Prot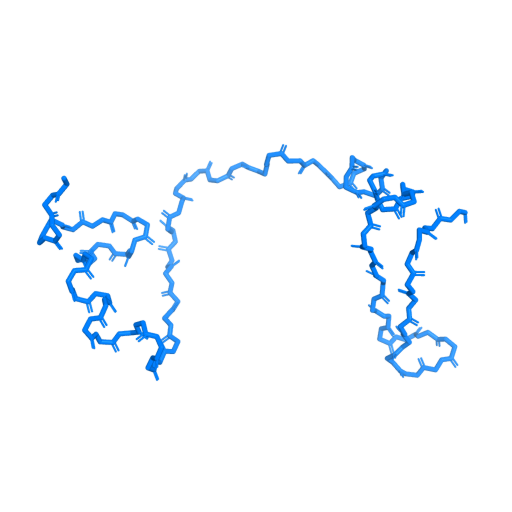ein AF-S6U920-F1 (afdb_monomer_lite)

pLDDT: mean 95.96, std 4.06, range [70.31, 98.38]

Secondary structure (DSSP, 8-state):
--TTSEEGGGTSEEHHHHHHHTTTTS----TTSSTT---SS-HHHHHHHTTSTTS--EEEEEESSSEEEEEES---

Structure (mmCIF, N/CA/C/O backbone):
data_AF-S6U920-F1
#
_entry.id   AF-S6U920-F1
#
loop_
_atom_site.group_PDB
_atom_site.id
_atom_site.type_symbol
_atom_site.label_atom_id
_atom_site.label_alt_id
_atom_site.label_comp_id
_atom_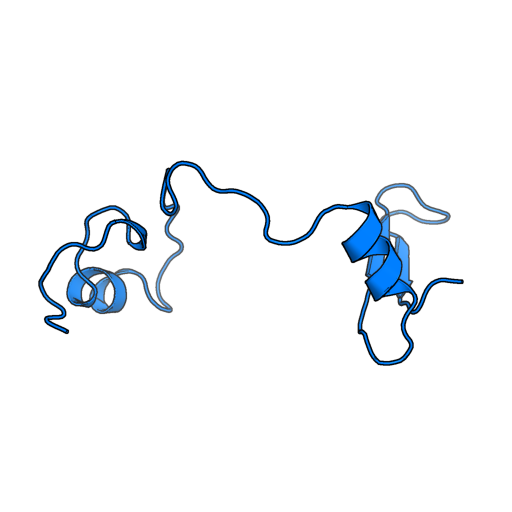site.label_asym_id
_atom_site.label_entity_id
_atom_site.label_seq_id
_atom_site.pdbx_PDB_ins_code
_atom_site.Cartn_x
_atom_site.Cartn_y
_atom_site.Cartn_z
_atom_site.occupancy
_atom_site.B_iso_or_equiv
_atom_site.auth_seq_id
_atom_site.auth_comp_id
_atom_site.auth_asym_id
_atom_site.auth_atom_id
_atom_site.pdbx_PDB_model_num
ATOM 1 N N . MET A 1 1 ? 17.833 9.932 -19.287 1.00 70.31 1 MET A N 1
ATOM 2 C CA . MET A 1 1 ? 17.123 8.636 -19.187 1.00 70.31 1 MET A CA 1
ATOM 3 C C . MET A 1 1 ? 16.363 8.419 -20.490 1.00 70.31 1 MET A C 1
ATOM 5 O O . MET A 1 1 ? 15.717 9.359 -20.935 1.00 70.31 1 MET A O 1
ATOM 9 N N . ASN A 1 2 ? 16.486 7.257 -21.136 1.00 90.38 2 ASN A N 1
ATOM 10 C CA . ASN A 1 2 ? 15.765 6.966 -22.381 1.00 90.38 2 ASN A CA 1
ATOM 11 C C . ASN A 1 2 ? 14.355 6.425 -22.042 1.00 90.38 2 ASN A C 1
ATOM 13 O O . ASN A 1 2 ? 14.276 5.369 -21.414 1.00 90.38 2 ASN A O 1
ATOM 17 N N . PRO A 1 3 ? 13.260 7.116 -22.424 1.00 92.25 3 PRO A N 1
ATOM 18 C CA . PRO A 1 3 ? 11.893 6.739 -22.047 1.00 92.25 3 PRO A CA 1
ATOM 19 C C . PRO A 1 3 ? 11.374 5.485 -22.759 1.00 92.25 3 PRO A C 1
ATOM 21 O O . PRO A 1 3 ? 10.277 5.026 -22.437 1.00 92.25 3 PRO A O 1
ATOM 24 N N . ASP A 1 4 ? 12.133 4.958 -23.721 1.00 96.38 4 ASP A N 1
ATOM 25 C CA . ASP A 1 4 ? 11.789 3.785 -24.520 1.00 96.38 4 ASP A CA 1
ATOM 26 C C . ASP A 1 4 ? 12.386 2.481 -23.967 1.00 96.38 4 ASP A C 1
ATOM 28 O O . ASP A 1 4 ? 12.009 1.397 -24.408 1.00 96.38 4 ASP A O 1
ATOM 32 N N . ILE A 1 5 ? 13.254 2.561 -22.951 1.00 96.56 5 ILE A N 1
ATOM 33 C CA . ILE A 1 5 ? 13.802 1.382 -22.272 1.00 96.56 5 ILE A CA 1
ATOM 34 C C . ILE A 1 5 ? 12.766 0.831 -21.272 1.00 96.56 5 ILE A C 1
ATOM 36 O O . ILE A 1 5 ? 12.214 1.609 -20.488 1.00 96.56 5 ILE A O 1
ATOM 40 N N . PRO A 1 6 ? 12.500 -0.488 -21.272 1.00 96.25 6 PRO A N 1
ATOM 41 C CA . PRO A 1 6 ? 11.738 -1.173 -20.230 1.00 96.25 6 PRO A CA 1
ATOM 42 C C . PRO A 1 6 ? 12.235 -0.888 -18.811 1.00 96.25 6 PRO A C 1
ATOM 44 O O . PRO A 1 6 ? 13.430 -0.983 -18.537 1.00 96.25 6 PRO A O 1
ATOM 47 N N . LEU A 1 7 ? 11.315 -0.595 -17.892 1.00 95.88 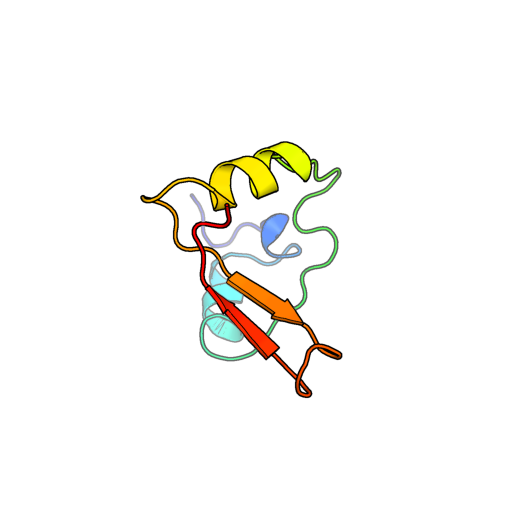7 LEU A N 1
ATOM 48 C CA . LEU A 1 7 ? 11.629 -0.352 -16.483 1.00 95.88 7 LEU A CA 1
ATOM 49 C C . LEU A 1 7 ? 10.972 -1.423 -15.608 1.00 95.88 7 LEU A C 1
ATOM 51 O O . LEU A 1 7 ? 9.766 -1.655 -15.703 1.00 95.88 7 LEU A O 1
ATOM 55 N N . GLN A 1 8 ? 11.752 -2.057 -14.726 1.00 94.12 8 GLN A N 1
ATOM 56 C CA . GLN A 1 8 ? 11.266 -3.118 -13.832 1.00 94.12 8 GLN A CA 1
ATOM 57 C C . GLN A 1 8 ? 10.090 -2.647 -12.965 1.00 94.12 8 GLN A C 1
ATOM 59 O O . GLN A 1 8 ? 9.066 -3.321 -12.895 1.00 94.12 8 GLN A O 1
ATOM 64 N N . PHE A 1 9 ? 10.188 -1.450 -12.381 1.00 94.88 9 PHE A N 1
ATOM 65 C CA . PHE A 1 9 ? 9.129 -0.881 -11.541 1.00 94.88 9 PHE A CA 1
ATOM 66 C C . PHE A 1 9 ? 7.868 -0.481 -12.323 1.00 94.88 9 PHE A C 1
ATOM 68 O O . PHE A 1 9 ? 6.829 -0.233 -11.719 1.00 94.88 9 PHE A O 1
ATOM 75 N N . LEU A 1 10 ? 7.941 -0.449 -13.660 1.00 96.44 10 LEU A N 1
ATOM 76 C CA . LEU A 1 10 ? 6.781 -0.314 -14.543 1.00 96.44 10 LEU A CA 1
ATOM 77 C C . LEU A 1 10 ? 6.252 -1.676 -15.037 1.00 96.44 10 LEU A C 1
ATOM 79 O O . LEU A 1 10 ? 5.322 -1.721 -15.835 1.00 96.44 10 LEU A O 1
ATOM 83 N N . GLY A 1 11 ? 6.814 -2.797 -14.576 1.00 94.69 11 GLY A N 1
ATOM 84 C CA . GLY A 1 11 ? 6.428 -4.142 -15.012 1.00 94.69 11 GLY A CA 1
ATOM 85 C C . GLY A 1 11 ? 7.028 -4.542 -16.356 1.00 94.69 11 GLY A C 1
ATOM 86 O O . GLY A 1 11 ? 6.413 -5.303 -17.098 1.00 94.69 11 GLY A O 1
ATOM 87 N N . GLY A 1 12 ? 8.196 -3.993 -16.704 1.00 95.75 12 GLY A N 1
ATOM 88 C CA . GLY A 1 12 ? 8.883 -4.290 -17.962 1.00 95.75 12 GLY A CA 1
ATOM 89 C C . GLY A 1 12 ? 8.346 -3.522 -19.174 1.00 95.75 12 GLY A C 1
ATOM 90 O O . GLY A 1 12 ? 8.773 -3.782 -20.296 1.00 95.75 12 GLY A O 1
ATOM 91 N N . ILE A 1 13 ? 7.446 -2.554 -18.980 1.00 97.12 13 ILE A N 1
ATOM 92 C CA . ILE A 1 13 ? 7.093 -1.584 -20.026 1.00 97.12 13 ILE A CA 1
ATOM 93 C C . ILE A 1 13 ? 7.985 -0.348 -19.926 1.00 97.12 13 ILE A C 1
ATOM 95 O O . ILE A 1 13 ? 8.570 -0.049 -18.883 1.00 97.12 13 ILE A O 1
ATOM 99 N N . SER A 1 14 ? 8.088 0.385 -21.028 1.00 97.75 14 SER A N 1
ATOM 100 C CA . SER A 1 14 ? 8.803 1.654 -21.044 1.00 97.75 14 SER A CA 1
ATOM 101 C C . SER A 1 14 ? 7.964 2.778 -20.433 1.00 97.75 14 SER A C 1
ATOM 103 O O . SER A 1 14 ? 6.729 2.710 -20.388 1.00 97.75 14 SER A O 1
ATOM 105 N N . ALA A 1 15 ? 8.624 3.858 -20.011 1.00 97.56 15 ALA A N 1
ATOM 106 C CA . ALA A 1 15 ? 7.935 5.051 -19.523 1.00 97.56 15 ALA A CA 1
ATOM 107 C C . ALA A 1 15 ? 6.971 5.619 -20.581 1.00 97.56 15 ALA A C 1
ATOM 109 O O . ALA A 1 15 ? 5.866 6.049 -20.245 1.00 97.56 15 ALA A O 1
ATOM 110 N N . ARG A 1 16 ? 7.338 5.554 -21.871 1.00 98.06 16 ARG A N 1
ATOM 111 C CA . ARG A 1 16 ? 6.458 5.969 -22.974 1.00 98.06 16 ARG A CA 1
ATOM 112 C C . ARG A 1 16 ? 5.155 5.171 -23.002 1.00 98.06 16 ARG A C 1
ATOM 114 O O . ARG A 1 16 ? 4.088 5.769 -23.129 1.00 98.06 16 ARG A O 1
ATOM 121 N N . VAL A 1 17 ? 5.229 3.844 -22.887 1.00 98.00 17 VAL A N 1
ATOM 122 C CA . VAL A 1 17 ? 4.037 2.978 -22.890 1.00 98.00 17 VAL A CA 1
ATOM 123 C C . VAL A 1 17 ? 3.169 3.259 -21.663 1.00 98.00 17 VAL A C 1
ATOM 125 O O . VAL A 1 17 ? 1.960 3.436 -21.802 1.00 98.00 17 VAL A O 1
ATOM 128 N N . PHE A 1 18 ? 3.778 3.387 -20.480 1.00 98.06 18 PHE A N 1
ATOM 129 C CA . PHE A 1 18 ? 3.056 3.709 -19.247 1.00 98.06 18 PHE A CA 1
ATOM 130 C C . PHE A 1 18 ? 2.277 5.031 -19.347 1.00 98.06 18 PHE A C 1
ATOM 132 O O . PHE A 1 18 ? 1.076 5.071 -19.072 1.00 98.06 18 PHE A O 1
ATOM 139 N N . LEU A 1 19 ? 2.935 6.103 -19.797 1.00 97.81 19 LEU A N 1
ATOM 140 C CA . LEU A 1 19 ? 2.321 7.428 -19.929 1.00 97.81 19 LEU A CA 1
ATOM 141 C C . LEU A 1 19 ? 1.225 7.464 -21.005 1.00 97.81 19 LEU A C 1
ATOM 143 O O . LEU A 1 19 ? 0.180 8.095 -20.821 1.00 97.81 19 LEU A O 1
ATOM 147 N N . ARG A 1 20 ? 1.437 6.768 -22.128 1.00 98.06 20 ARG A N 1
ATOM 148 C CA . ARG A 1 20 ? 0.459 6.691 -23.219 1.00 98.06 20 ARG A CA 1
ATOM 149 C C . ARG A 1 20 ? -0.793 5.928 -22.796 1.00 98.06 20 ARG A C 1
ATOM 151 O O . ARG A 1 20 ? -1.886 6.448 -23.001 1.00 98.06 20 ARG A O 1
ATOM 158 N N . ASP A 1 21 ? -0.649 4.767 -22.163 1.00 98.19 21 ASP A N 1
ATOM 159 C CA . ASP A 1 21 ? -1.762 3.821 -22.013 1.00 98.19 21 ASP A CA 1
ATOM 160 C C . ASP A 1 21 ? -2.395 3.794 -20.616 1.00 98.19 21 ASP A C 1
ATOM 162 O O . ASP A 1 21 ? -3.566 3.432 -20.505 1.00 98.19 21 ASP A O 1
ATOM 166 N N . TYR A 1 22 ? -1.665 4.170 -19.558 1.00 98.38 22 TYR A N 1
ATOM 167 C CA . TYR A 1 22 ? -2.095 3.943 -18.168 1.00 98.38 22 TYR A CA 1
ATOM 168 C C . TYR A 1 22 ? -2.190 5.218 -17.336 1.00 98.38 22 TYR A C 1
ATOM 170 O O . TYR A 1 22 ? -3.200 5.426 -16.661 1.00 98.38 22 TYR A O 1
ATOM 178 N N . TRP A 1 23 ? -1.177 6.086 -17.399 1.00 98.06 23 TRP A N 1
ATOM 179 C CA . TRP A 1 23 ? -1.132 7.296 -16.579 1.00 98.06 23 TRP A CA 1
ATOM 180 C C . TRP A 1 23 ? -2.378 8.167 -16.779 1.00 98.06 23 TRP A C 1
ATOM 182 O O . TRP A 1 23 ? -2.667 8.585 -17.903 1.00 98.06 23 TRP A O 1
ATOM 192 N N . GLN A 1 24 ? -3.108 8.409 -15.682 1.00 98.12 24 GLN A N 1
ATOM 193 C CA . GLN A 1 24 ? -4.397 9.119 -15.639 1.00 98.12 24 GLN A CA 1
ATOM 194 C C . GLN A 1 24 ? -5.476 8.573 -16.597 1.00 98.12 24 GLN A C 1
ATOM 196 O O . GLN A 1 24 ? -6.366 9.308 -17.015 1.00 98.12 24 GLN A O 1
ATOM 201 N N . LYS A 1 25 ? -5.412 7.286 -16.963 1.00 98.38 25 LYS A N 1
ATOM 202 C CA . LYS A 1 25 ? -6.380 6.652 -17.875 1.00 98.38 25 LYS A CA 1
ATOM 203 C C . LYS A 1 25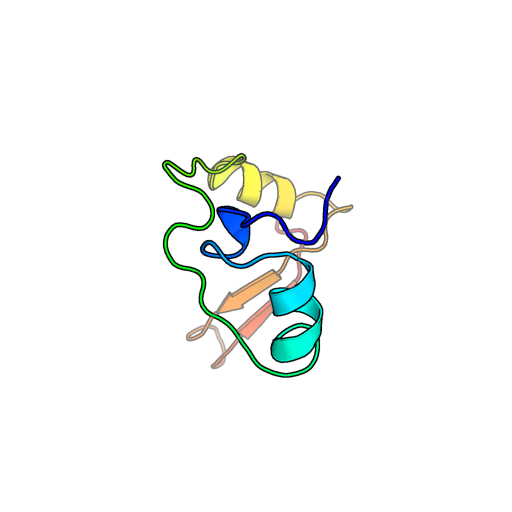 ? -7.040 5.425 -17.269 1.00 98.38 25 LYS A C 1
ATOM 205 O O . LYS A 1 25 ? -8.262 5.328 -17.261 1.00 98.38 25 LYS A O 1
ATOM 210 N N . LYS A 1 26 ? -6.239 4.476 -16.782 1.00 98.00 26 LYS A N 1
ATOM 211 C CA . LYS A 1 26 ? -6.736 3.213 -16.225 1.00 98.00 26 LYS A CA 1
ATOM 212 C C . LYS A 1 26 ? -5.764 2.642 -15.190 1.00 98.00 26 LYS A C 1
ATOM 214 O O . LYS A 1 26 ? -4.559 2.865 -15.316 1.00 98.00 26 LYS A O 1
ATOM 219 N N . PRO A 1 27 ? -6.264 1.903 -14.185 1.00 98.00 27 PRO A N 1
ATOM 220 C CA . PRO A 1 27 ? -5.408 1.260 -13.198 1.00 98.00 27 PRO A CA 1
ATOM 221 C C . PRO A 1 27 ? -4.513 0.194 -13.842 1.00 98.00 27 PRO A C 1
ATOM 223 O O . PRO A 1 27 ? -4.868 -0.421 -14.850 1.00 98.00 27 PRO A O 1
ATOM 226 N N . LEU A 1 28 ? -3.358 -0.041 -13.222 1.00 97.25 28 LEU A N 1
ATOM 227 C CA . LEU A 1 28 ? -2.404 -1.078 -13.601 1.00 97.25 28 LEU A CA 1
ATOM 228 C C . LEU A 1 28 ? -1.837 -1.719 -12.334 1.00 97.25 28 LEU A C 1
ATOM 230 O O . LEU A 1 28 ? -1.253 -1.029 -11.503 1.00 97.25 28 LEU A O 1
ATOM 234 N N . LEU A 1 29 ? -1.989 -3.037 -12.198 1.00 97.56 29 LEU A N 1
ATOM 235 C CA . LEU A 1 29 ? -1.315 -3.808 -11.156 1.00 97.56 29 LEU A CA 1
ATOM 236 C C . LEU A 1 29 ? 0.049 -4.274 -11.671 1.00 97.56 29 LEU A C 1
ATOM 238 O O . LEU A 1 29 ? 0.114 -5.087 -12.592 1.00 97.56 29 LEU A O 1
ATOM 242 N N . ILE A 1 30 ? 1.123 -3.809 -11.035 1.00 97.38 30 ILE A N 1
ATOM 243 C CA . ILE A 1 30 ? 2.496 -4.199 -11.364 1.00 97.38 30 ILE A CA 1
ATOM 244 C C . ILE A 1 30 ? 2.985 -5.190 -10.311 1.00 97.38 30 ILE A C 1
ATOM 246 O O . ILE A 1 30 ? 3.314 -4.823 -9.185 1.00 97.38 30 ILE A O 1
ATOM 250 N N . ARG A 1 31 ? 2.999 -6.475 -10.666 1.00 95.69 31 ARG A N 1
ATOM 251 C CA . ARG A 1 31 ? 3.498 -7.534 -9.779 1.00 95.69 31 ARG A CA 1
ATOM 252 C C . ARG A 1 31 ? 5.023 -7.466 -9.722 1.00 95.69 31 ARG A C 1
ATOM 254 O O . ARG A 1 31 ? 5.649 -7.335 -10.767 1.00 95.69 31 ARG A O 1
ATOM 261 N N . GLN A 1 32 ? 5.602 -7.583 -8.524 1.00 95.00 32 GLN A N 1
ATOM 262 C CA . GLN A 1 32 ? 7.062 -7.550 -8.321 1.00 95.00 32 GLN A CA 1
ATOM 263 C C . GLN A 1 32 ? 7.730 -6.283 -8.903 1.00 95.00 32 GLN A C 1
ATOM 265 O O . GLN A 1 32 ? 8.818 -6.341 -9.476 1.00 95.00 32 GLN A O 1
ATOM 270 N N . ALA A 1 33 ? 7.069 -5.123 -8.761 1.00 96.31 33 ALA A N 1
ATOM 271 C CA . ALA A 1 33 ? 7.624 -3.829 -9.172 1.00 96.31 33 ALA A CA 1
ATOM 272 C C . ALA A 1 33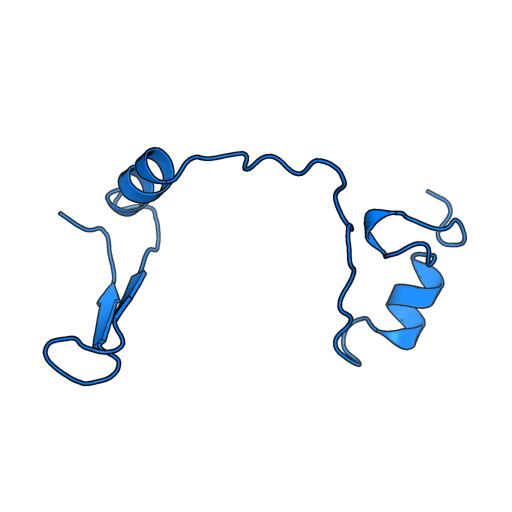 ? 8.947 -3.515 -8.450 1.00 96.31 33 ALA A C 1
ATOM 274 O O . ALA A 1 33 ? 9.864 -2.950 -9.042 1.00 96.31 33 ALA A O 1
ATOM 275 N N . LEU A 1 34 ? 9.032 -3.921 -7.181 1.00 95.94 34 LEU A N 1
ATOM 276 C CA . LEU A 1 34 ? 10.205 -3.827 -6.320 1.00 95.94 34 LEU A CA 1
ATOM 277 C C . LEU A 1 34 ? 10.535 -5.248 -5.826 1.00 95.94 34 LEU A C 1
ATOM 279 O O . LEU A 1 34 ? 9.927 -5.696 -4.851 1.00 95.94 34 LEU A O 1
ATOM 283 N N . PRO A 1 35 ? 11.402 -5.997 -6.531 1.00 95.06 35 PRO A N 1
ATOM 284 C CA . PRO A 1 35 ? 11.877 -7.295 -6.059 1.00 95.06 35 PRO A CA 1
ATOM 285 C C . PRO A 1 35 ? 12.542 -7.163 -4.687 1.00 95.06 35 PRO A C 1
ATOM 287 O O . PRO A 1 35 ? 13.197 -6.155 -4.426 1.00 95.06 35 PRO A O 1
ATOM 290 N N . ASP A 1 36 ? 12.354 -8.165 -3.826 1.00 95.62 36 ASP A N 1
ATOM 291 C CA . ASP A 1 36 ? 12.946 -8.221 -2.480 1.00 95.62 36 ASP A CA 1
ATOM 292 C C . ASP A 1 36 ? 12.667 -6.969 -1.623 1.00 95.62 36 ASP A C 1
ATOM 294 O O . ASP A 1 36 ? 13.515 -6.523 -0.849 1.00 95.62 36 ASP A O 1
ATOM 298 N N . PHE A 1 37 ? 11.471 -6.384 -1.774 1.00 96.19 37 PHE A N 1
ATOM 299 C CA . PHE A 1 37 ? 11.062 -5.186 -1.041 1.00 96.19 37 PHE A CA 1
ATOM 300 C C . PHE A 1 37 ? 11.196 -5.367 0.476 1.00 96.19 37 PHE A C 1
ATOM 302 O O . PHE A 1 37 ? 10.623 -6.286 1.063 1.00 96.19 37 PHE A O 1
ATOM 309 N N . GLN A 1 38 ? 11.894 -4.422 1.103 1.00 96.69 38 GLN A N 1
ATOM 310 C CA . GLN A 1 38 ? 11.971 -4.257 2.549 1.00 96.69 38 GLN A CA 1
ATOM 311 C C . GLN A 1 38 ? 11.345 -2.910 2.909 1.00 96.69 38 GLN A C 1
ATOM 313 O O . GLN A 1 38 ? 11.625 -1.902 2.255 1.00 96.69 38 GLN A O 1
ATOM 318 N N . SER A 1 39 ? 10.480 -2.897 3.925 1.00 96.38 39 SER A N 1
ATOM 319 C CA . SER A 1 39 ? 9.880 -1.650 4.406 1.00 96.38 39 SER A CA 1
ATOM 320 C C . SER A 1 39 ? 10.973 -0.737 4.974 1.00 96.38 39 SER A C 1
ATOM 322 O O . SER A 1 39 ? 11.809 -1.228 5.731 1.00 96.38 39 SER A O 1
ATOM 324 N N . PRO A 1 40 ? 10.985 0.568 4.645 1.00 96.75 40 PRO A N 1
ATOM 325 C CA . PRO A 1 40 ? 11.957 1.512 5.199 1.00 96.75 40 PRO A CA 1
ATOM 326 C C . PRO A 1 40 ? 11.652 1.924 6.649 1.00 96.75 40 PRO A C 1
ATOM 328 O O . PRO A 1 40 ? 12.450 2.641 7.239 1.00 96.75 40 PRO A O 1
ATOM 331 N N . ILE A 1 41 ? 10.493 1.528 7.177 1.00 97.50 41 ILE A N 1
ATOM 332 C CA . ILE A 1 41 ? 10.014 1.831 8.527 1.00 97.50 41 ILE A CA 1
ATOM 333 C C . ILE A 1 41 ? 9.252 0.619 9.064 1.00 97.50 41 ILE A C 1
ATOM 335 O O . ILE A 1 41 ? 8.528 -0.040 8.299 1.00 97.50 41 ILE A O 1
ATOM 339 N N . ASP A 1 42 ? 9.425 0.302 10.342 1.00 97.56 42 ASP A N 1
ATOM 340 C CA . ASP A 1 42 ? 8.649 -0.751 10.992 1.00 97.56 42 ASP A CA 1
ATOM 341 C C . ASP A 1 42 ? 7.305 -0.240 11.554 1.00 97.56 42 ASP A C 1
ATOM 343 O O . ASP A 1 42 ? 6.936 0.931 11.424 1.00 97.56 42 ASP A O 1
ATOM 347 N N . ALA A 1 43 ? 6.501 -1.157 12.095 1.00 97.06 43 ALA A N 1
ATOM 348 C CA . ALA A 1 43 ? 5.161 -0.833 12.576 1.00 97.06 43 ALA A CA 1
ATOM 349 C C . ALA A 1 43 ? 5.170 0.004 13.866 1.00 97.06 43 ALA A C 1
ATOM 351 O O . ALA A 1 43 ? 4.295 0.857 14.027 1.00 97.06 43 ALA A O 1
ATOM 352 N N . ASP A 1 44 ? 6.138 -0.226 14.756 1.00 97.50 44 ASP A N 1
ATOM 353 C CA . ASP A 1 44 ? 6.244 0.472 16.039 1.00 97.50 44 ASP A CA 1
ATOM 354 C C . ASP A 1 44 ? 6.768 1.896 15.817 1.00 97.50 44 ASP A C 1
ATOM 356 O O . ASP A 1 44 ? 6.236 2.849 16.385 1.00 97.50 44 ASP A O 1
ATOM 360 N N . GLU A 1 45 ? 7.734 2.064 14.911 1.00 97.06 45 GLU A N 1
ATOM 361 C CA . GLU A 1 45 ? 8.215 3.368 14.453 1.00 97.06 45 GLU A CA 1
ATOM 362 C C . GLU A 1 45 ? 7.089 4.186 13.804 1.00 97.06 45 GLU A C 1
ATOM 364 O O . GLU A 1 45 ? 6.888 5.351 14.149 1.00 97.06 45 GLU A O 1
ATOM 369 N N . LEU A 1 46 ? 6.299 3.581 12.906 1.00 97.25 46 LEU A N 1
ATOM 370 C CA . LEU A 1 46 ? 5.160 4.257 12.275 1.00 97.25 46 LEU A CA 1
ATOM 371 C C . LEU A 1 46 ? 4.079 4.648 13.296 1.00 97.25 46 LEU A C 1
ATOM 373 O O . LEU A 1 46 ? 3.478 5.717 13.175 1.00 97.25 46 LEU A O 1
ATOM 377 N N . ALA A 1 47 ? 3.825 3.797 14.294 1.00 96.25 47 ALA A N 1
ATOM 378 C CA . ALA A 1 47 ? 2.910 4.113 15.385 1.00 96.25 47 ALA A CA 1
ATOM 379 C C . ALA A 1 47 ? 3.442 5.268 16.245 1.00 96.25 47 ALA A C 1
ATOM 381 O O . ALA A 1 47 ? 2.660 6.142 16.607 1.00 96.25 47 ALA A O 1
ATOM 382 N N . GLY A 1 48 ? 4.753 5.307 16.506 1.00 96.62 48 GLY A N 1
ATOM 383 C CA . GLY A 1 48 ? 5.425 6.413 17.185 1.00 96.62 48 GLY A CA 1
ATOM 384 C C . GLY A 1 48 ? 5.249 7.744 16.453 1.00 96.62 48 GLY A C 1
ATOM 385 O O . GLY A 1 48 ? 4.809 8.715 17.064 1.00 96.62 48 GLY A O 1
ATOM 386 N N . LEU A 1 49 ? 5.474 7.768 15.133 1.00 97.00 49 LEU A N 1
ATOM 387 C CA . LEU A 1 49 ? 5.237 8.960 14.304 1.00 97.00 49 LEU A CA 1
ATOM 388 C C . LEU A 1 49 ? 3.781 9.437 14.367 1.00 97.00 49 LEU A C 1
ATOM 390 O O . LEU A 1 49 ? 3.511 10.630 14.299 1.00 97.00 49 LEU A O 1
ATOM 394 N N . ALA A 1 50 ? 2.819 8.523 14.511 1.00 97.50 50 ALA A N 1
ATOM 395 C CA . ALA A 1 50 ? 1.406 8.879 14.599 1.00 97.50 50 ALA A CA 1
ATOM 396 C C . ALA A 1 50 ? 1.024 9.605 15.908 1.00 97.50 50 ALA A C 1
ATOM 398 O O . ALA A 1 50 ? -0.115 10.078 16.004 1.00 97.50 50 ALA A O 1
ATOM 399 N N . LEU A 1 51 ? 1.935 9.677 16.888 1.00 96.56 51 LEU A N 1
ATOM 400 C CA . LEU A 1 51 ? 1.790 10.432 18.139 1.00 96.56 51 LEU A CA 1
ATOM 401 C C . LEU A 1 51 ? 2.339 11.869 18.032 1.00 96.56 51 LEU A C 1
ATOM 403 O O . LEU A 1 51 ? 2.082 12.680 18.918 1.00 96.56 51 LEU A O 1
ATOM 407 N N . GLU A 1 52 ? 3.099 12.191 16.982 1.00 97.25 52 GLU A N 1
ATOM 408 C CA . GLU A 1 52 ? 3.711 13.513 16.793 1.00 97.25 52 GLU A CA 1
ATOM 409 C C . GLU A 1 52 ? 2.678 14.539 16.297 1.00 97.25 52 GLU A C 1
ATOM 411 O O . GLU A 1 52 ? 1.896 14.257 15.386 1.00 97.25 52 GLU A O 1
ATOM 416 N N . GLU A 1 53 ? 2.667 15.744 16.880 1.00 95.44 53 GLU A N 1
ATOM 417 C CA . GLU A 1 53 ? 1.670 16.785 16.569 1.00 95.44 53 GLU A CA 1
ATOM 418 C C . GLU A 1 53 ? 1.751 17.268 15.115 1.00 95.44 53 GLU A C 1
ATOM 420 O O . GLU A 1 53 ? 0.747 17.663 14.519 1.00 95.44 53 GLU A O 1
ATOM 425 N N . GLU A 1 54 ? 2.945 17.221 14.530 1.00 96.56 54 GLU A N 1
ATOM 426 C CA . GLU A 1 54 ? 3.231 17.657 13.170 1.00 96.56 54 GLU A CA 1
ATOM 427 C C . GLU A 1 54 ? 2.825 16.626 12.104 1.00 96.56 54 GLU A C 1
ATOM 429 O O . GLU A 1 54 ? 2.880 16.925 10.906 1.00 96.56 54 GLU A O 1
ATOM 434 N N . ILE A 1 55 ? 2.417 15.419 12.512 1.00 96.50 55 ILE A N 1
ATOM 435 C CA . ILE A 1 55 ? 2.138 14.302 11.611 1.00 96.50 55 ILE A CA 1
ATOM 436 C C . ILE A 1 55 ? 0.633 14.031 11.530 1.00 96.50 55 ILE A C 1
ATOM 438 O O . ILE A 1 55 ? -0.023 13.606 12.480 1.00 96.50 55 ILE A O 1
ATOM 442 N N . GLU A 1 56 ? 0.068 14.203 10.332 1.00 97.00 56 GLU A N 1
ATOM 443 C CA . GLU A 1 56 ? -1.322 13.830 10.073 1.00 97.00 56 GLU A CA 1
ATOM 444 C C . GLU A 1 56 ? -1.488 12.304 10.060 1.00 97.00 56 GLU A C 1
ATOM 446 O O . GLU A 1 56 ? -1.065 11.612 9.129 1.00 97.00 56 GLU A O 1
ATOM 451 N N . SER A 1 57 ? -2.179 11.770 11.066 1.00 97.38 57 SER A N 1
ATOM 452 C CA . SER A 1 57 ? -2.453 10.338 11.196 1.00 97.38 57 SER A CA 1
ATOM 453 C C . SER A 1 57 ? -3.947 10.052 11.399 1.00 97.38 57 SER A C 1
ATOM 455 O O . SER A 1 57 ? -4.748 10.915 11.780 1.00 97.38 57 SER A O 1
ATOM 457 N N . ARG A 1 58 ? -4.374 8.823 11.081 1.00 97.38 58 ARG A N 1
ATOM 458 C CA . ARG A 1 58 ? -5.761 8.380 11.287 1.00 97.38 58 ARG A CA 1
ATOM 459 C C . ARG A 1 58 ? -5.867 6.875 11.500 1.00 97.38 58 ARG A C 1
ATOM 461 O O . ARG A 1 58 ? -5.148 6.108 10.868 1.00 97.38 58 ARG A O 1
ATOM 468 N N . LEU A 1 59 ? -6.855 6.472 12.291 1.00 97.25 59 LEU A N 1
ATOM 469 C CA . LEU A 1 59 ? -7.322 5.094 12.408 1.00 97.25 59 LEU A CA 1
ATOM 470 C C . LEU A 1 59 ? -8.711 4.983 11.781 1.00 97.25 59 LEU A C 1
ATOM 472 O O . LEU A 1 59 ? -9.604 5.774 12.089 1.00 97.25 59 LEU A O 1
ATOM 476 N N . VAL A 1 60 ? -8.880 3.997 10.901 1.00 97.12 60 VAL A N 1
ATOM 477 C CA . VAL A 1 60 ? -10.169 3.617 10.312 1.00 97.12 60 VAL A CA 1
ATOM 478 C C . VAL A 1 60 ? -10.545 2.263 10.896 1.00 97.12 60 VAL A C 1
ATOM 480 O O . VAL A 1 60 ? -9.866 1.272 10.640 1.00 97.12 60 VAL A O 1
ATOM 483 N N . ILE A 1 61 ? -11.598 2.234 11.705 1.00 98.06 61 ILE A N 1
ATOM 484 C CA . ILE A 1 61 ? -11.986 1.074 12.506 1.00 98.06 61 ILE A CA 1
ATOM 485 C C . ILE A 1 61 ? -13.344 0.588 12.004 1.00 98.06 61 ILE A C 1
ATOM 487 O O . ILE A 1 61 ? -14.353 1.268 12.170 1.00 98.06 61 ILE A O 1
ATOM 491 N N . GLU A 1 62 ? -13.382 -0.590 11.380 1.00 97.94 62 GLU A N 1
ATOM 492 C CA . GLU A 1 62 ? -14.623 -1.156 10.830 1.00 97.94 62 GLU A CA 1
ATOM 493 C C . GLU A 1 62 ? -15.682 -1.380 11.924 1.00 97.94 62 GLU A C 1
ATOM 495 O O . GLU A 1 62 ? -16.837 -0.997 11.748 1.00 97.94 62 GLU A O 1
ATOM 500 N N . ASN A 1 63 ? -15.269 -1.923 13.074 1.00 97.00 63 ASN A N 1
ATOM 501 C CA . ASN A 1 63 ? -16.140 -2.309 14.188 1.00 97.00 63 ASN A CA 1
ATOM 502 C C . ASN A 1 63 ? -15.810 -1.512 15.466 1.00 97.00 63 ASN A C 1
ATOM 504 O O . ASN A 1 63 ? -15.382 -2.086 16.466 1.00 97.00 63 ASN A O 1
ATOM 508 N N . GLY A 1 64 ? -15.934 -0.183 15.402 1.00 94.56 64 GLY A N 1
ATOM 509 C CA . GLY A 1 64 ? -15.745 0.715 16.549 1.00 94.56 64 GLY A CA 1
ATOM 510 C C . GLY A 1 64 ? -17.014 0.901 17.389 1.00 94.56 64 GLY A C 1
ATOM 511 O O . GLY A 1 64 ? -17.920 0.070 17.366 1.00 94.56 64 GLY A O 1
ATOM 512 N N . GLU A 1 65 ? -17.125 2.038 18.082 1.00 95.50 65 GLU A N 1
ATOM 513 C CA . GLU A 1 65 ? -18.367 2.447 18.769 1.00 95.50 65 GLU A CA 1
ATOM 514 C C . GLU A 1 65 ? -19.542 2.581 17.788 1.00 95.50 65 GLU A C 1
ATOM 516 O O . GLU A 1 65 ? -20.709 2.400 18.137 1.00 95.50 65 GLU A O 1
ATOM 521 N N . ARG A 1 66 ? -19.212 2.882 16.530 1.00 95.38 66 ARG A N 1
ATOM 522 C CA . ARG A 1 66 ? -20.107 2.858 15.376 1.00 95.38 66 ARG A CA 1
ATOM 523 C C . ARG A 1 66 ? -19.403 2.189 14.189 1.00 95.38 66 ARG A C 1
ATOM 525 O O . ARG A 1 66 ? -18.175 2.264 14.114 1.00 95.38 66 ARG A O 1
ATOM 532 N N . PRO A 1 67 ? -20.147 1.578 13.246 1.00 97.12 67 PRO A N 1
ATOM 533 C CA . PRO A 1 67 ? -19.557 1.031 12.031 1.00 97.12 67 PRO A CA 1
ATOM 534 C C . PRO A 1 67 ? -18.732 2.086 11.292 1.00 97.12 67 PRO A C 1
ATOM 536 O O . PRO A 1 67 ? -19.212 3.205 11.093 1.00 97.12 67 PRO A O 1
ATOM 539 N N . TRP A 1 68 ? -17.520 1.719 10.875 1.00 96.62 68 TRP A N 1
ATOM 540 C CA . TRP A 1 68 ? -16.574 2.610 10.191 1.00 96.62 68 TRP A CA 1
ATOM 541 C C . TRP A 1 68 ? -16.267 3.889 10.984 1.00 96.62 68 TRP A C 1
ATOM 543 O O . TRP A 1 68 ? -16.449 5.016 10.516 1.00 96.62 68 TRP A O 1
ATOM 553 N N . GLU A 1 69 ? -15.785 3.714 12.209 1.00 97.75 69 GLU A N 1
ATOM 554 C CA . GLU A 1 69 ? -15.322 4.806 13.051 1.00 97.75 69 GLU A CA 1
ATOM 555 C C . GLU A 1 69 ? -13.983 5.362 12.539 1.00 97.75 69 GLU A C 1
ATOM 557 O O . GLU A 1 69 ? -13.045 4.622 12.244 1.00 97.75 69 GLU A O 1
ATOM 562 N N . LEU A 1 70 ? -13.890 6.691 12.455 1.00 97.12 70 LEU A N 1
ATOM 563 C CA . LEU A 1 70 ? -12.667 7.406 12.106 1.00 97.12 70 LEU A CA 1
ATOM 564 C C . LEU A 1 70 ? -12.141 8.153 13.333 1.00 97.12 70 LEU A C 1
ATOM 566 O O . LEU A 1 70 ? -12.829 9.038 13.846 1.00 97.12 70 LEU A O 1
ATOM 570 N N . ARG A 1 71 ? -10.899 7.867 13.727 1.00 96.50 71 ARG A N 1
ATOM 571 C CA . ARG A 1 71 ? -10.140 8.654 14.710 1.00 96.50 71 ARG A CA 1
ATOM 572 C C . ARG A 1 71 ? -8.994 9.358 14.000 1.00 96.50 71 ARG A C 1
ATOM 574 O O . ARG A 1 71 ? -8.318 8.743 13.178 1.00 96.50 71 ARG A O 1
ATOM 581 N N . ARG A 1 72 ? -8.793 10.641 14.285 1.00 96.62 72 ARG A N 1
ATOM 582 C CA . ARG A 1 72 ? -7.669 11.431 13.760 1.00 96.62 72 ARG A CA 1
ATOM 583 C C . ARG A 1 72 ? -6.664 11.640 14.883 1.00 96.62 72 ARG A C 1
ATOM 585 O O . ARG A 1 72 ? -7.099 11.835 16.015 1.00 96.62 72 ARG A O 1
ATOM 592 N N . GLY A 1 73 ? -5.382 11.550 14.556 1.00 94.44 73 GLY A N 1
ATOM 593 C CA . GLY A 1 73 ? -4.317 11.800 15.511 1.00 94.44 73 GLY A CA 1
ATOM 594 C C . GLY A 1 73 ? -4.040 13.297 15.739 1.00 94.44 73 GLY A C 1
ATOM 595 O O . GLY A 1 73 ? -4.816 14.135 15.264 1.00 94.44 73 GLY A O 1
ATOM 596 N N . PRO A 1 74 ? -2.940 13.623 16.440 1.00 95.19 74 PRO A N 1
ATOM 597 C CA . PRO A 1 74 ? -2.016 12.659 17.043 1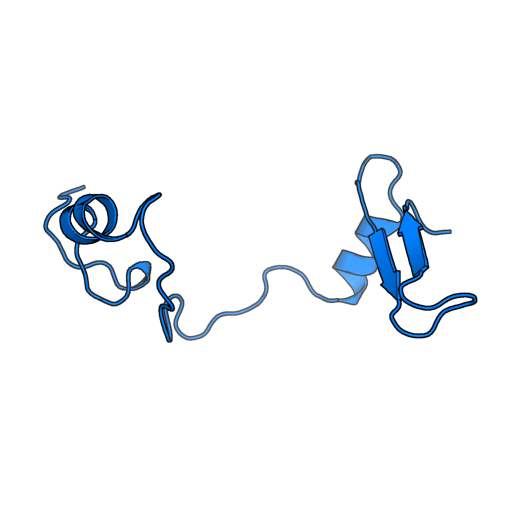.00 95.19 74 PRO A CA 1
ATOM 598 C C . PRO A 1 74 ? -2.716 11.781 18.087 1.00 95.19 74 PRO A C 1
ATOM 600 O O . PRO A 1 74 ? -3.720 12.183 18.681 1.00 95.19 74 PRO A O 1
ATOM 603 N N . PHE A 1 75 ? -2.240 10.551 18.258 1.00 92.25 75 PHE A N 1
ATOM 604 C CA . PHE A 1 75 ? -2.748 9.664 19.307 1.00 92.25 75 PHE A CA 1
ATOM 605 C C . PHE A 1 75 ? -1.929 9.858 20.589 1.00 92.25 75 PHE A C 1
ATOM 607 O O . PHE A 1 75 ? -0.749 10.185 20.524 1.00 92.25 75 PHE A O 1
ATOM 614 N N . ALA A 1 76 ? -2.568 9.699 21.746 1.00 75.69 76 ALA A N 1
ATOM 615 C CA . ALA A 1 76 ? -1.958 9.829 23.068 1.00 75.69 76 ALA A CA 1
ATOM 616 C C . ALA A 1 76 ? -2.465 8.717 23.989 1.00 75.69 76 ALA A C 1
ATOM 618 O O . ALA A 1 76 ? -3.630 8.289 23.795 1.00 75.69 76 ALA A O 1
#

Foldseek 3Di:
DDQQAQQLLVQGGGVVCCVVPPVVPHDDDRPPSPPPDDDPDDPVRVLVQLLDPPDWDWDFDCDDVDGGDIDIDSDD

Organism: NCBI:txid1194404

Radius of gyration: 18.95 Å; chains: 1; bounding box: 37×26×48 Å

Sequence (76 aa):
MNPDIPLQFLGGISARVFLRDYWQKKPLLIRQALPDFQSPIDADELAGLALEEEIESRLVIENGERPWELRRGPFA